Protein AF-A0A4Y7TYB7-F1 (afdb_monomer)

InterPro domains:
  IPR000719 Protein kinase domain [PF00069] (2-105)
  IPR000719 Protein kinase domain [PS50011] (1-105)
  IPR011009 Protein kinase-like domain superfamily [SSF56112] (2-111)
  IPR050205 Calcium-dependent Serine/Threonine Protein Kinases [PTHR24349] (3-108)

pLDDT: mean 78.88, std 15.99, range [40.72, 96.38]

Structure (mmCIF, N/CA/C/O backbone):
data_AF-A0A4Y7TYB7-F1
#
_entry.id   AF-A0A4Y7TYB7-F1
#
loop_
_atom_site.group_PDB
_atom_site.id
_atom_site.type_symbol
_atom_site.label_atom_id
_atom_site.label_alt_id
_atom_site.label_comp_id
_atom_site.label_asym_id
_atom_site.label_entity_id
_atom_site.label_seq_id
_atom_site.pdbx_PDB_ins_code
_atom_site.Cartn_x
_atom_site.Cartn_y
_atom_site.Cartn_z
_atom_site.occupancy
_atom_site.B_iso_or_equiv
_atom_site.auth_seq_id
_atom_site.auth_comp_id
_atom_site.auth_asym_id
_atom_site.auth_atom_id
_atom_site.pdbx_PDB_model_num
ATOM 1 N N . MET A 1 1 ? -11.431 4.576 -8.555 1.00 81.12 1 MET A N 1
ATOM 2 C CA . MET A 1 1 ? -10.204 5.283 -8.980 1.00 81.12 1 MET A CA 1
ATOM 3 C C . MET A 1 1 ? -9.002 4.383 -8.684 1.00 81.12 1 MET A C 1
ATOM 5 O O . MET A 1 1 ? -8.485 4.409 -7.575 1.00 81.12 1 MET A O 1
ATOM 9 N N . PRO A 1 2 ? -8.598 3.502 -9.620 1.00 89.31 2 PRO A N 1
ATOM 10 C CA . PRO A 1 2 ? -7.556 2.502 -9.350 1.00 89.31 2 PRO A CA 1
ATOM 11 C C . PRO A 1 2 ? -6.180 3.117 -9.067 1.00 89.31 2 PRO A C 1
ATOM 13 O O . PRO A 1 2 ? -5.403 2.556 -8.298 1.00 89.31 2 PRO A O 1
ATOM 16 N N . ALA A 1 3 ? -5.876 4.264 -9.680 1.00 93.12 3 ALA A N 1
ATOM 17 C CA . ALA A 1 3 ? -4.620 4.982 -9.471 1.00 93.12 3 ALA A CA 1
ATOM 18 C C . ALA A 1 3 ? -4.450 5.456 -8.017 1.00 93.12 3 ALA A C 1
ATOM 20 O O . ALA A 1 3 ? -3.380 5.279 -7.451 1.00 93.12 3 ALA A O 1
ATOM 21 N N . ASP A 1 4 ? -5.508 5.955 -7.376 1.00 95.12 4 ASP A N 1
ATOM 22 C CA . ASP A 1 4 ? -5.419 6.419 -5.984 1.00 95.12 4 ASP A CA 1
ATOM 23 C C . ASP A 1 4 ? -5.211 5.266 -5.003 1.00 95.12 4 ASP A C 1
ATOM 25 O O . ASP A 1 4 ? -4.463 5.403 -4.041 1.00 95.12 4 ASP A O 1
ATOM 29 N N . CYS A 1 5 ? -5.810 4.101 -5.278 1.00 95.31 5 CYS A N 1
ATOM 30 C CA . CYS A 1 5 ? -5.586 2.890 -4.480 1.00 95.31 5 CYS A CA 1
ATOM 31 C C . CYS A 1 5 ? -4.116 2.446 -4.554 1.00 95.31 5 CYS A C 1
ATOM 33 O O . CYS A 1 5 ? -3.536 2.032 -3.554 1.00 95.31 5 CYS A O 1
ATOM 35 N N . TRP A 1 6 ? -3.487 2.601 -5.723 1.00 94.25 6 TRP A N 1
ATOM 36 C CA . TRP A 1 6 ? -2.054 2.358 -5.880 1.00 94.25 6 TRP A CA 1
ATOM 37 C C . TRP A 1 6 ? -1.220 3.351 -5.069 1.00 94.25 6 TRP A C 1
ATOM 39 O O . TRP A 1 6 ? -0.342 2.940 -4.313 1.00 94.25 6 TRP A O 1
ATOM 49 N N . SER A 1 7 ? -1.520 4.648 -5.172 1.00 95.06 7 SER A N 1
ATOM 50 C CA . SER A 1 7 ? -0.847 5.685 -4.380 1.00 95.06 7 SER A CA 1
ATOM 51 C C . SER A 1 7 ? -0.983 5.429 -2.876 1.00 95.06 7 SER A C 1
ATOM 53 O O . SER A 1 7 ? -0.004 5.553 -2.146 1.00 95.06 7 SER A O 1
ATOM 55 N N . ALA A 1 8 ? -2.160 4.996 -2.415 1.00 95.19 8 ALA A N 1
ATOM 56 C CA . ALA A 1 8 ? -2.386 4.610 -1.026 1.00 95.19 8 ALA A CA 1
ATOM 57 C C . ALA A 1 8 ? -1.510 3.419 -0.604 1.00 95.19 8 ALA A C 1
ATOM 59 O O . ALA A 1 8 ? -0.926 3.457 0.475 1.00 95.19 8 ALA A O 1
ATOM 60 N N . GLY A 1 9 ? -1.356 2.404 -1.462 1.00 95.00 9 GLY A N 1
ATOM 61 C CA . GLY A 1 9 ? -0.446 1.279 -1.218 1.00 95.00 9 GLY A CA 1
ATOM 62 C C . GLY A 1 9 ? 1.019 1.709 -1.091 1.00 95.00 9 GLY A C 1
ATOM 63 O O . GLY A 1 9 ? 1.716 1.247 -0.190 1.00 95.00 9 GLY A O 1
ATOM 64 N N . VAL A 1 10 ? 1.476 2.641 -1.938 1.00 93.62 10 VAL A N 1
ATOM 65 C CA . VAL A 1 10 ? 2.841 3.197 -1.866 1.00 93.62 10 VAL A CA 1
ATOM 66 C C . VAL A 1 10 ? 3.047 3.974 -0.566 1.00 93.62 10 VAL A C 1
ATOM 68 O O . VAL A 1 10 ? 4.040 3.759 0.125 1.00 93.62 10 VAL A O 1
ATOM 71 N N . ILE A 1 11 ? 2.102 4.848 -0.204 1.00 94.94 11 ILE A N 1
ATOM 72 C CA . ILE A 1 11 ? 2.167 5.627 1.040 1.00 94.94 11 ILE A CA 1
ATOM 73 C C . ILE A 1 11 ? 2.165 4.690 2.250 1.00 94.94 11 ILE A C 1
ATOM 75 O O . ILE A 1 11 ? 2.981 4.861 3.151 1.00 94.94 11 ILE A O 1
ATOM 79 N N . LEU A 1 12 ? 1.302 3.671 2.256 1.00 93.62 12 LEU A N 1
ATOM 80 C CA . LEU A 1 12 ? 1.244 2.679 3.326 1.00 93.62 12 LEU A CA 1
ATOM 81 C C . LEU A 1 12 ? 2.571 1.931 3.481 1.00 93.62 12 LEU A C 1
ATOM 83 O O . LEU A 1 12 ? 3.072 1.816 4.595 1.00 93.62 12 LEU A O 1
ATOM 87 N N . TYR A 1 13 ? 3.182 1.498 2.377 1.00 92.50 13 TYR A N 1
ATOM 88 C CA . TYR A 1 13 ? 4.498 0.861 2.403 1.00 92.50 13 TYR A CA 1
ATOM 89 C C . TYR A 1 13 ? 5.558 1.770 3.053 1.00 92.50 13 TYR A C 1
ATOM 91 O O . TYR A 1 13 ? 6.287 1.332 3.948 1.00 92.50 13 TYR A O 1
ATOM 99 N N . ILE A 1 14 ? 5.603 3.048 2.656 1.00 91.31 14 ILE A N 1
ATOM 100 C CA . ILE A 1 14 ? 6.543 4.039 3.207 1.00 91.31 14 ILE A CA 1
ATOM 101 C C . ILE A 1 14 ? 6.297 4.260 4.701 1.00 91.31 14 ILE A C 1
ATOM 103 O O . ILE A 1 14 ? 7.250 4.317 5.470 1.00 91.31 14 ILE A O 1
ATOM 107 N N . MET A 1 15 ? 5.040 4.361 5.136 1.00 91.88 15 MET A N 1
ATOM 108 C CA . MET A 1 15 ? 4.714 4.567 6.552 1.00 91.88 15 MET A CA 1
ATOM 109 C C . MET A 1 15 ? 5.182 3.407 7.442 1.00 91.88 15 MET A C 1
ATOM 111 O O . MET A 1 15 ? 5.530 3.636 8.596 1.00 91.88 15 MET A O 1
ATOM 115 N N . ILE A 1 16 ? 5.201 2.178 6.917 1.00 89.50 16 ILE A N 1
ATOM 116 C CA . ILE A 1 16 ? 5.543 0.975 7.688 1.00 89.50 16 ILE A CA 1
ATOM 117 C C . ILE A 1 16 ? 7.055 0.772 7.807 1.00 89.50 16 ILE A C 1
ATOM 119 O O . ILE A 1 16 ? 7.537 0.407 8.877 1.00 89.50 16 ILE A O 1
ATOM 123 N N . CYS A 1 17 ? 7.811 0.989 6.730 1.00 85.44 17 CYS A N 1
ATOM 124 C CA . CYS A 1 17 ? 9.239 0.650 6.699 1.00 85.44 17 CYS A CA 1
ATOM 125 C C . CYS A 1 17 ? 10.181 1.833 6.422 1.00 85.44 17 CYS A C 1
ATOM 127 O O . CYS A 1 17 ? 11.398 1.668 6.474 1.00 85.44 17 CYS A O 1
ATOM 129 N N . GLY A 1 18 ? 9.646 3.023 6.138 1.00 84.25 18 GLY A N 1
ATOM 130 C CA . GLY A 1 18 ? 10.420 4.248 5.917 1.00 84.25 18 GLY A CA 1
ATOM 131 C C . GLY A 1 18 ? 11.154 4.324 4.576 1.00 84.25 18 GLY A C 1
ATOM 132 O O . GLY A 1 18 ? 11.814 5.326 4.308 1.00 84.25 18 GLY A O 1
ATOM 133 N N . SER A 1 19 ? 11.042 3.304 3.723 1.00 83.75 19 SER A N 1
ATOM 134 C CA . SER A 1 19 ? 11.628 3.275 2.383 1.00 83.75 19 SER A CA 1
ATOM 135 C C . SER A 1 19 ? 10.550 3.164 1.309 1.00 83.75 19 SER A C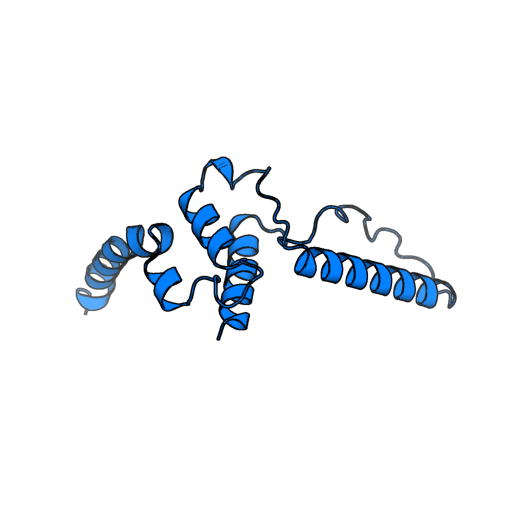 1
ATOM 137 O O . SER A 1 19 ? 9.440 2.691 1.548 1.00 83.75 19 SER A O 1
ATOM 139 N N . HIS A 1 20 ? 10.858 3.640 0.105 1.00 86.38 20 HIS A N 1
ATOM 140 C CA . HIS A 1 20 ? 9.935 3.568 -1.019 1.00 86.38 20 HIS A CA 1
ATOM 141 C C . HIS A 1 20 ? 9.961 2.153 -1.643 1.00 86.38 20 HIS A C 1
ATOM 143 O O . HIS A 1 20 ? 11.044 1.600 -1.849 1.00 86.38 20 HIS A O 1
ATOM 149 N N . PRO A 1 21 ? 8.800 1.555 -1.987 1.00 83.31 21 PRO A N 1
ATOM 150 C CA . PRO A 1 21 ? 8.694 0.149 -2.417 1.00 83.31 21 PRO A CA 1
ATOM 151 C C . PRO A 1 21 ? 9.474 -0.192 -3.687 1.00 83.31 21 PRO A C 1
ATOM 153 O O . PRO A 1 21 ? 9.803 -1.349 -3.934 1.00 83.31 21 PRO A O 1
ATOM 156 N N . PHE A 1 22 ? 9.771 0.816 -4.501 1.00 84.56 22 PHE A N 1
ATOM 157 C CA . PHE A 1 22 ? 10.515 0.661 -5.742 1.00 84.56 22 PHE A CA 1
ATOM 158 C C . PHE A 1 22 ? 11.897 1.301 -5.657 1.00 84.56 22 PHE A C 1
ATOM 160 O O . PHE A 1 22 ? 12.435 1.630 -6.706 1.00 84.56 22 PHE A O 1
ATOM 167 N N . ASP A 1 23 ? 12.475 1.467 -4.460 1.00 73.75 23 ASP A N 1
ATOM 168 C CA . ASP A 1 23 ? 13.795 2.073 -4.232 1.00 73.75 23 ASP A CA 1
ATOM 169 C C . ASP A 1 23 ? 14.794 1.058 -3.654 1.00 73.75 23 ASP A C 1
ATOM 171 O O . ASP A 1 23 ? 15.339 1.236 -2.571 1.00 73.75 23 ASP A O 1
ATOM 175 N N . ASN A 1 24 ? 15.099 -0.017 -4.387 1.00 60.41 24 ASN A N 1
ATOM 176 C CA . ASN A 1 24 ? 16.223 -0.884 -4.010 1.00 60.41 24 ASN A CA 1
ATOM 177 C C . ASN A 1 24 ? 17.557 -0.294 -4.502 1.00 60.41 24 ASN A C 1
ATOM 179 O O . ASN A 1 24 ? 17.839 -0.319 -5.704 1.00 60.41 24 ASN A O 1
ATOM 183 N N . GLY A 1 25 ? 18.362 0.223 -3.564 1.00 56.72 25 GLY A N 1
ATOM 184 C CA . GLY A 1 25 ? 19.825 0.284 -3.679 1.00 56.72 25 GLY A CA 1
ATOM 185 C C . GLY A 1 25 ? 20.467 1.508 -4.343 1.00 56.72 25 GLY A C 1
ATOM 186 O O . GLY A 1 25 ? 21.405 1.331 -5.109 1.00 56.72 25 GLY A O 1
ATOM 187 N N . SER A 1 26 ? 20.033 2.731 -4.031 1.00 52.59 26 SER A N 1
ATOM 188 C CA . SER A 1 26 ? 20.940 3.901 -4.087 1.00 52.59 26 SER A CA 1
ATOM 189 C C . SER A 1 26 ? 21.202 4.456 -2.685 1.00 52.59 26 SER A C 1
ATOM 191 O O . SER A 1 26 ? 21.439 5.647 -2.500 1.00 52.59 26 SER A O 1
ATOM 193 N N . LEU A 1 27 ? 21.088 3.610 -1.660 1.00 48.34 27 LEU A N 1
ATOM 194 C CA . LEU A 1 27 ? 21.475 4.011 -0.319 1.00 48.34 27 LEU A CA 1
ATOM 195 C C . LEU A 1 27 ? 23.004 4.047 -0.289 1.00 48.34 27 LEU A C 1
ATOM 197 O O . LEU A 1 27 ? 23.643 3.017 -0.482 1.00 48.34 27 LEU A O 1
ATOM 201 N N . TYR A 1 28 ? 23.536 5.244 -0.035 1.00 45.75 28 TYR A N 1
ATOM 202 C CA . TYR A 1 28 ? 24.949 5.592 0.135 1.00 45.75 28 TYR A CA 1
ATOM 203 C C . TYR A 1 28 ? 25.761 5.873 -1.138 1.00 45.75 28 TYR A C 1
ATOM 205 O O . TYR A 1 28 ? 26.846 5.332 -1.310 1.00 45.75 28 TYR A O 1
ATOM 213 N N . GLU A 1 29 ? 25.345 6.854 -1.937 1.00 49.47 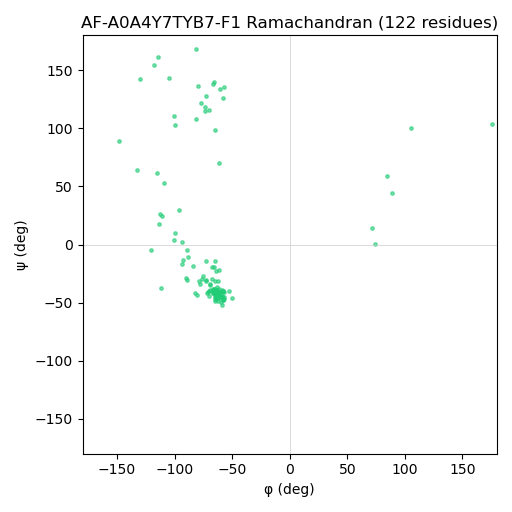29 GLU A N 1
ATOM 214 C CA . GLU A 1 29 ? 26.330 7.891 -2.273 1.00 49.47 29 GLU A CA 1
ATOM 215 C C . GLU A 1 29 ? 26.062 9.091 -1.365 1.00 49.47 29 GLU A C 1
ATOM 217 O O . GLU A 1 29 ? 25.066 9.799 -1.542 1.00 49.47 29 GLU A O 1
ATOM 222 N N . PRO A 1 30 ? 26.872 9.294 -0.311 1.00 41.72 30 PRO A N 1
ATOM 223 C CA . PRO A 1 30 ? 26.795 10.514 0.462 1.00 41.72 30 PRO A CA 1
ATOM 224 C C . PRO A 1 30 ? 27.039 11.685 -0.489 1.00 41.72 30 PRO A C 1
ATOM 226 O O . PRO A 1 30 ? 28.071 11.750 -1.154 1.00 41.72 30 PRO A O 1
ATOM 229 N N . SER A 1 31 ? 26.114 12.642 -0.501 1.00 45.69 31 SER A N 1
ATOM 230 C CA . SER A 1 31 ? 26.381 14.021 -0.910 1.00 45.69 31 SER A CA 1
ATOM 231 C C . SER A 1 31 ? 27.434 14.612 0.040 1.00 45.69 31 SER A C 1
ATOM 233 O O . SER A 1 31 ? 27.134 15.431 0.907 1.00 45.69 31 SER A O 1
ATOM 235 N N . SER A 1 32 ? 28.673 14.148 -0.062 1.00 46.84 32 SER A N 1
ATOM 236 C CA . SER A 1 32 ? 29.818 14.644 0.685 1.00 46.84 32 SER A CA 1
ATOM 237 C C . SER A 1 32 ? 30.979 14.872 -0.269 1.00 46.84 32 SER A C 1
ATOM 239 O O . SER A 1 32 ? 32.012 14.233 -0.152 1.00 46.84 32 SER A O 1
ATOM 241 N N . TYR A 1 33 ? 30.811 15.801 -1.201 1.00 42.41 33 TYR A N 1
ATOM 242 C CA . TYR A 1 33 ? 31.878 16.721 -1.580 1.00 42.41 33 TYR A CA 1
ATOM 243 C C . TYR A 1 33 ? 31.195 18.021 -1.982 1.00 42.41 33 TYR A C 1
ATOM 245 O O . TYR A 1 33 ? 30.792 18.234 -3.118 1.00 42.41 33 TYR A O 1
ATOM 253 N N . TRP A 1 34 ? 30.983 18.889 -0.997 1.00 50.47 34 TRP A N 1
ATOM 254 C CA . TRP A 1 34 ? 30.689 20.282 -1.284 1.00 50.47 34 TRP A CA 1
ATOM 255 C C . TRP A 1 34 ? 31.957 20.839 -1.948 1.00 50.47 34 TRP A C 1
ATOM 257 O O . TRP A 1 34 ? 32.943 21.092 -1.259 1.00 50.47 34 TRP A O 1
ATOM 267 N N . GLY A 1 35 ? 32.000 20.924 -3.279 1.00 45.47 35 GLY A N 1
ATOM 268 C CA . GLY A 1 35 ? 33.174 21.462 -3.959 1.00 45.47 35 GLY A CA 1
ATOM 269 C C . GLY A 1 35 ? 33.129 21.400 -5.479 1.00 45.47 35 GLY A C 1
ATOM 270 O O . GLY A 1 35 ? 33.445 20.366 -6.045 1.00 45.47 35 GLY A O 1
ATOM 271 N N . GLY A 1 36 ? 32.877 22.562 -6.091 1.00 40.72 36 GLY A N 1
ATOM 272 C CA . GLY A 1 36 ? 33.348 22.907 -7.436 1.00 40.72 36 GLY A CA 1
ATOM 273 C C . GLY A 1 36 ? 32.285 22.863 -8.527 1.00 40.72 36 GLY A C 1
ATOM 274 O O . GLY A 1 36 ? 31.991 21.814 -9.056 1.00 40.72 36 GLY A O 1
ATOM 275 N N . SER A 1 37 ? 31.748 24.019 -8.910 1.00 46.69 37 SER A N 1
ATOM 276 C CA . SER A 1 37 ? 30.915 24.153 -10.107 1.00 46.69 37 SER A CA 1
ATOM 277 C C . SER A 1 37 ? 31.767 24.003 -11.376 1.00 46.69 37 SER A C 1
ATOM 279 O O . SER A 1 37 ? 32.598 24.874 -11.647 1.00 46.69 37 SER A O 1
ATOM 281 N N . THR A 1 38 ? 31.532 22.961 -12.179 1.00 48.69 38 THR A N 1
ATOM 282 C CA . THR A 1 38 ? 31.937 22.909 -13.595 1.00 48.69 38 THR A CA 1
ATOM 283 C C . THR A 1 38 ? 30.757 22.479 -14.477 1.00 48.69 38 THR A C 1
ATOM 285 O O . THR A 1 38 ? 29.931 21.663 -14.087 1.00 48.69 38 THR A O 1
ATOM 288 N N . SER A 1 39 ? 30.643 23.055 -15.675 1.00 56.19 39 SER A N 1
ATOM 289 C CA . SER A 1 39 ? 29.510 22.872 -16.603 1.00 56.19 39 SER A CA 1
ATOM 290 C C . SER A 1 39 ? 29.343 21.445 -17.153 1.00 56.19 39 SER A C 1
ATOM 292 O O . SER A 1 39 ? 28.301 21.124 -17.710 1.00 56.19 39 SER A O 1
ATOM 294 N N . GLU A 1 40 ? 30.352 20.586 -17.007 1.00 53.88 40 GLU A N 1
ATOM 295 C CA . GLU A 1 40 ? 30.327 19.180 -17.446 1.00 53.88 40 GLU A CA 1
ATOM 296 C C . GLU A 1 40 ? 29.665 18.249 -16.403 1.00 53.88 40 GLU A C 1
ATOM 298 O O . GLU A 1 40 ? 29.188 17.155 -16.724 1.00 53.88 40 GLU A O 1
ATOM 303 N N . GLU A 1 41 ? 29.566 18.701 -15.149 1.00 51.84 41 GLU A N 1
ATOM 304 C CA . GLU A 1 41 ? 28.889 17.979 -14.066 1.00 51.84 41 GLU A CA 1
ATOM 305 C C . GLU A 1 41 ? 27.362 18.070 -14.1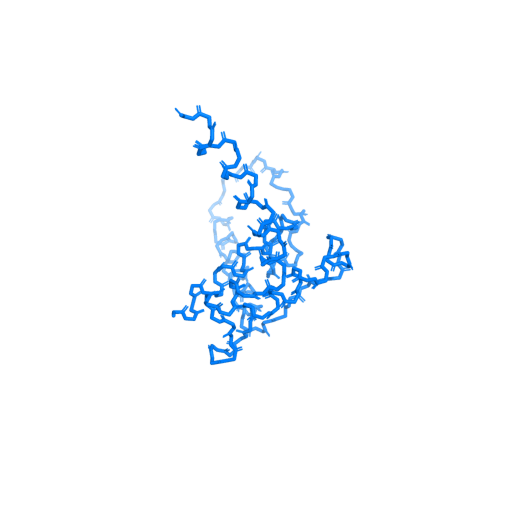83 1.00 51.84 41 GLU A C 1
ATOM 307 O O . GLU A 1 41 ? 26.668 17.117 -13.831 1.00 51.84 41 GLU A O 1
ATOM 312 N N . GLU A 1 42 ? 26.828 19.159 -14.747 1.00 52.66 42 GLU A N 1
ATOM 313 C CA . GLU A 1 42 ? 25.382 19.345 -14.937 1.00 52.66 42 GLU A CA 1
ATOM 314 C C . GLU A 1 42 ? 24.797 18.342 -15.950 1.00 52.66 42 GLU A C 1
ATOM 316 O O . GLU A 1 42 ? 23.735 17.762 -15.708 1.00 52.66 42 GLU A O 1
ATOM 321 N N . GLU A 1 43 ? 25.507 18.055 -17.050 1.00 54.38 43 GLU A N 1
ATOM 322 C CA . GLU A 1 43 ? 25.093 17.033 -18.027 1.00 54.38 43 GLU A CA 1
ATOM 323 C C . GLU A 1 43 ? 25.192 15.614 -17.449 1.00 54.38 43 GLU A C 1
ATOM 325 O O . GLU A 1 4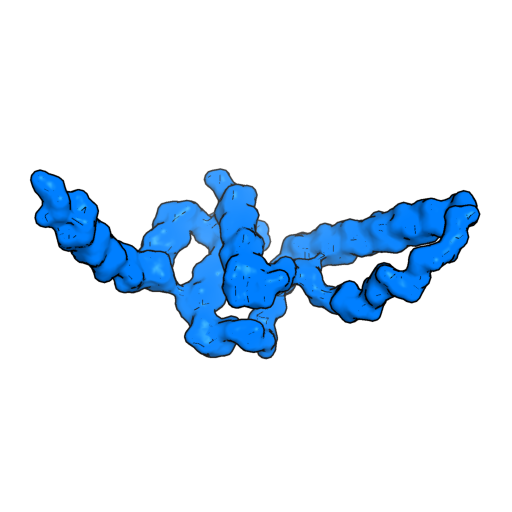3 ? 24.298 14.787 -17.654 1.00 54.38 43 GLU A O 1
ATOM 330 N N . SER A 1 44 ? 26.240 15.338 -16.670 1.00 54.97 44 SER A N 1
ATOM 331 C CA . SER A 1 44 ? 26.430 14.045 -15.998 1.00 54.97 44 SER A CA 1
ATOM 332 C C . SER A 1 44 ? 25.370 13.801 -14.916 1.00 54.97 44 SER A C 1
ATOM 334 O O . SER A 1 44 ? 24.842 12.692 -14.789 1.00 54.97 44 SER A O 1
ATOM 336 N N . GLN A 1 45 ? 24.993 14.846 -14.174 1.00 57.97 45 GLN A N 1
ATOM 337 C CA . GLN A 1 45 ? 23.944 14.801 -13.158 1.00 57.97 45 GLN A CA 1
ATOM 338 C C . GLN A 1 45 ? 22.555 14.633 -13.786 1.00 57.97 45 GLN A C 1
ATOM 340 O O . GLN A 1 45 ? 21.753 13.834 -13.297 1.00 57.97 45 GLN A O 1
ATOM 345 N N . PHE A 1 46 ? 22.290 15.302 -14.912 1.00 60.94 46 PHE A N 1
ATOM 346 C CA . PHE A 1 46 ? 21.053 15.131 -15.674 1.00 60.94 46 PHE A CA 1
ATOM 347 C C . PHE A 1 46 ? 20.921 13.714 -16.255 1.00 60.94 46 PHE A C 1
ATOM 349 O O . PHE A 1 46 ? 19.870 13.087 -16.108 1.00 60.94 46 PHE A O 1
ATOM 356 N N . CYS A 1 47 ? 21.987 13.168 -16.850 1.00 60.62 47 CYS A N 1
ATOM 357 C CA . CYS A 1 47 ? 22.014 11.793 -17.361 1.00 60.62 47 CYS A CA 1
ATOM 358 C C . CYS A 1 47 ? 21.809 10.759 -16.242 1.00 60.62 47 CYS A C 1
ATOM 360 O O . CYS A 1 47 ? 20.954 9.881 -16.370 1.00 60.62 47 CYS A O 1
ATOM 362 N N . SER A 1 48 ? 22.500 10.916 -15.108 1.00 65.62 48 SER A N 1
ATOM 363 C CA . SER A 1 48 ? 22.324 10.068 -13.918 1.00 65.62 48 SER A CA 1
ATOM 364 C C . SER A 1 48 ? 20.888 10.119 -13.373 1.00 65.62 48 SER A C 1
ATOM 366 O O . SER A 1 48 ? 20.277 9.091 -13.046 1.00 65.62 48 SER A O 1
ATOM 368 N N . GLN A 1 49 ? 20.280 11.307 -13.347 1.00 66.44 49 GLN A N 1
ATOM 369 C CA . GLN A 1 49 ? 18.890 11.475 -12.936 1.00 66.44 49 GLN A CA 1
ATOM 370 C C . GLN A 1 49 ? 17.918 10.813 -13.924 1.00 66.44 49 GLN A C 1
ATOM 372 O O . GLN A 1 49 ? 16.958 10.165 -13.497 1.00 66.44 49 G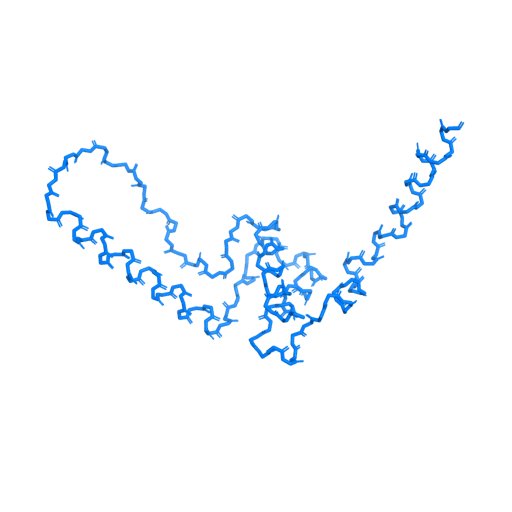LN A O 1
ATOM 377 N N . LEU A 1 50 ? 18.166 10.912 -15.233 1.00 67.88 50 LEU A N 1
ATOM 378 C CA . LEU A 1 50 ? 17.336 10.300 -16.274 1.00 67.88 50 LEU A CA 1
ATOM 379 C C . LEU A 1 50 ? 17.402 8.763 -16.236 1.00 67.88 50 LEU A C 1
ATOM 381 O O . LEU A 1 50 ? 16.375 8.088 -16.378 1.00 67.88 50 LEU A O 1
ATOM 385 N N . GLU A 1 51 ? 18.582 8.203 -15.975 1.00 67.75 51 GLU A N 1
ATOM 386 C CA . GLU A 1 51 ? 18.778 6.769 -15.752 1.00 67.75 51 GLU A CA 1
ATOM 387 C C . GLU A 1 51 ? 18.067 6.299 -14.480 1.00 67.75 51 GLU A C 1
ATOM 389 O O . GLU A 1 51 ? 17.356 5.290 -14.500 1.00 67.75 51 GLU A O 1
ATOM 394 N N . THR A 1 52 ? 18.168 7.063 -13.390 1.00 70.44 52 THR A N 1
ATOM 395 C CA . THR A 1 52 ? 17.478 6.774 -12.123 1.00 70.44 52 THR A CA 1
ATOM 396 C C . THR A 1 52 ? 15.958 6.769 -12.302 1.00 70.44 52 THR A C 1
ATOM 398 O O . THR A 1 52 ? 15.280 5.828 -11.882 1.00 70.44 52 THR A O 1
ATOM 401 N N . GLN A 1 53 ? 15.411 7.764 -13.007 1.00 72.12 53 GLN A N 1
ATOM 402 C CA . GLN A 1 53 ? 13.985 7.843 -13.342 1.00 72.12 53 GLN A CA 1
ATOM 403 C C . GLN A 1 53 ? 13.537 6.684 -14.240 1.00 72.12 53 GLN A C 1
ATOM 405 O O . GLN A 1 53 ? 12.455 6.124 -14.047 1.00 72.12 53 GLN A O 1
ATOM 410 N N . SER A 1 54 ? 14.366 6.287 -15.206 1.00 76.12 54 SER A N 1
ATOM 411 C CA . SER A 1 54 ? 14.073 5.165 -16.104 1.00 76.12 54 SER A CA 1
ATOM 412 C C . SER A 1 54 ? 14.054 3.832 -15.355 1.00 76.12 54 SER A C 1
ATOM 414 O O . SER A 1 54 ? 13.138 3.030 -15.546 1.00 76.12 54 SER A O 1
ATOM 416 N N . ARG A 1 55 ? 15.004 3.619 -14.435 1.00 73.75 55 ARG A N 1
ATOM 417 C CA . ARG A 1 55 ? 15.061 2.435 -13.563 1.00 73.75 55 ARG A CA 1
ATOM 418 C C . ARG A 1 55 ? 13.876 2.382 -12.600 1.00 73.75 55 ARG A C 1
ATOM 420 O O . ARG A 1 55 ? 13.270 1.324 -12.445 1.00 73.75 55 ARG A O 1
ATOM 427 N N . LEU A 1 56 ? 13.498 3.512 -12.001 1.00 79.00 56 LEU A N 1
ATOM 428 C CA . LEU A 1 56 ? 12.310 3.611 -11.150 1.00 79.00 56 LEU A CA 1
ATOM 429 C C . LEU A 1 56 ? 11.037 3.255 -11.929 1.00 79.00 56 LEU A C 1
ATOM 431 O O . LEU A 1 56 ? 10.270 2.396 -11.493 1.00 79.00 56 LEU A O 1
ATOM 435 N N . LYS A 1 57 ? 10.843 3.847 -13.114 1.00 78.75 57 LYS A N 1
ATOM 436 C CA . LYS A 1 57 ? 9.703 3.538 -13.992 1.00 78.75 57 LYS A CA 1
ATOM 437 C C . LYS A 1 57 ? 9.670 2.064 -14.377 1.00 78.75 57 LYS A C 1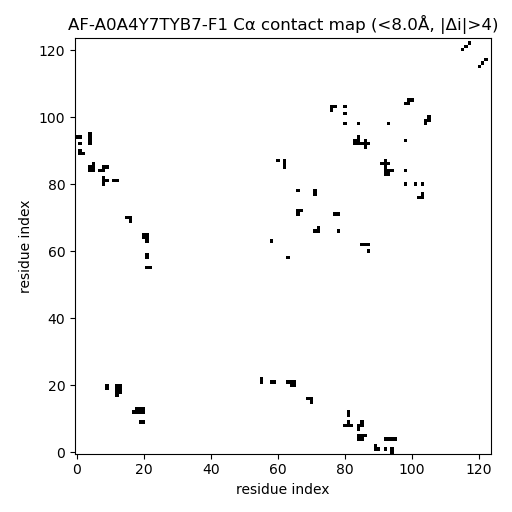
ATOM 439 O O . LYS A 1 57 ? 8.611 1.451 -14.295 1.00 78.75 57 LYS A O 1
ATOM 444 N N . ALA A 1 58 ? 10.811 1.485 -14.749 1.00 79.38 58 ALA A N 1
ATOM 445 C CA . ALA A 1 58 ? 10.899 0.067 -15.077 1.00 79.38 58 ALA A CA 1
ATOM 446 C C . ALA A 1 58 ? 10.463 -0.820 -13.901 1.00 79.38 58 ALA A C 1
ATOM 448 O O . ALA A 1 58 ? 9.741 -1.785 -14.120 1.00 79.38 58 ALA A O 1
ATOM 449 N N . ARG A 1 59 ? 10.819 -0.465 -12.659 1.00 78.50 59 ARG A N 1
ATOM 450 C CA . ARG A 1 59 ? 10.414 -1.209 -11.453 1.00 78.50 59 ARG A CA 1
ATOM 451 C C . ARG A 1 59 ? 8.935 -1.060 -11.117 1.00 78.50 59 ARG A C 1
ATOM 453 O O . ARG A 1 59 ? 8.292 -2.055 -10.803 1.00 78.50 59 ARG A O 1
ATOM 460 N N . ILE A 1 60 ? 8.382 0.145 -11.249 1.00 81.06 60 ILE A N 1
ATOM 461 C CA . ILE A 1 60 ? 6.933 0.376 -11.115 1.00 81.06 60 ILE A CA 1
ATOM 462 C C . ILE A 1 60 ? 6.177 -0.474 -12.142 1.00 81.06 60 ILE A C 1
ATOM 464 O O . ILE A 1 60 ? 5.174 -1.110 -11.823 1.00 81.06 60 ILE A O 1
ATOM 468 N N . VAL A 1 61 ? 6.684 -0.511 -13.377 1.00 80.69 61 VAL A N 1
ATOM 469 C CA . VAL A 1 61 ? 6.128 -1.335 -14.445 1.00 80.69 61 VAL A CA 1
ATOM 470 C C . VAL A 1 61 ? 6.311 -2.818 -14.133 1.00 80.69 61 VAL A C 1
ATOM 472 O O . VAL A 1 61 ? 5.370 -3.562 -14.350 1.00 80.69 61 VAL A O 1
ATOM 475 N N . ASP A 1 62 ? 7.447 -3.280 -13.624 1.00 80.38 62 ASP A N 1
ATOM 476 C CA . ASP A 1 62 ? 7.678 -4.693 -13.282 1.00 80.38 62 ASP A CA 1
ATOM 477 C C . ASP A 1 62 ? 6.813 -5.160 -12.095 1.00 80.38 62 ASP A C 1
ATOM 479 O O . ASP A 1 62 ? 6.391 -6.313 -12.044 1.00 80.38 62 ASP A O 1
ATOM 483 N N . GLY A 1 63 ? 6.474 -4.252 -11.173 1.00 77.44 63 GLY A N 1
ATOM 484 C CA . GLY A 1 63 ? 5.575 -4.521 -10.047 1.00 77.44 63 GLY A CA 1
ATOM 485 C C . GLY A 1 63 ? 6.179 -5.422 -8.967 1.00 77.44 63 GLY A C 1
ATOM 486 O O . GLY A 1 63 ? 5.447 -5.943 -8.130 1.00 77.44 63 GLY A O 1
ATOM 487 N N . ARG A 1 64 ? 7.502 -5.629 -8.980 1.00 78.00 64 ARG A N 1
ATOM 488 C CA . ARG A 1 64 ? 8.203 -6.383 -7.935 1.00 78.00 64 ARG A CA 1
ATOM 489 C C . ARG A 1 64 ? 8.361 -5.523 -6.688 1.00 78.00 64 ARG A C 1
ATOM 491 O O . ARG A 1 64 ? 8.975 -4.461 -6.744 1.00 78.00 64 ARG A O 1
ATOM 498 N N . LEU A 1 65 ? 7.821 -6.023 -5.585 1.00 82.62 65 LEU A N 1
ATOM 499 C CA . LEU A 1 65 ? 7.913 -5.436 -4.253 1.00 82.62 65 LEU A CA 1
ATOM 500 C C . LEU A 1 65 ? 8.911 -6.245 -3.423 1.00 82.62 65 LEU A C 1
ATOM 502 O O . LEU A 1 65 ? 8.968 -7.470 -3.552 1.00 82.62 65 LEU A O 1
ATOM 506 N N . ASP A 1 66 ? 9.685 -5.568 -2.582 1.00 80.88 66 ASP A N 1
ATOM 507 C CA . ASP A 1 66 ? 10.624 -6.218 -1.670 1.00 80.88 66 ASP A CA 1
ATOM 508 C C . ASP A 1 66 ? 10.029 -6.290 -0.259 1.00 80.88 66 ASP A C 1
ATOM 510 O O . ASP A 1 66 ? 9.876 -5.285 0.417 1.00 80.88 66 ASP A O 1
ATOM 514 N N . PHE A 1 67 ? 9.697 -7.492 0.200 1.00 82.56 67 PHE A N 1
ATOM 515 C CA . PHE A 1 67 ? 9.229 -7.736 1.570 1.00 82.56 67 PHE A CA 1
ATOM 516 C C . PHE A 1 67 ? 10.232 -8.577 2.371 1.00 82.56 67 PHE A C 1
ATOM 518 O O . PHE A 1 67 ? 9.871 -9.199 3.369 1.00 82.56 67 PHE A O 1
ATOM 525 N N . GLY A 1 68 ? 11.484 -8.667 1.909 1.00 74.44 68 GLY A N 1
ATOM 526 C CA . GLY A 1 68 ? 12.497 -9.557 2.477 1.00 74.44 68 GLY A CA 1
ATOM 527 C C . GLY A 1 68 ? 13.043 -9.113 3.837 1.00 74.44 68 GLY A C 1
ATOM 528 O O . GLY A 1 68 ? 13.666 -9.918 4.530 1.00 74.44 68 GLY A O 1
ATOM 529 N N . TYR A 1 69 ? 12.799 -7.866 4.243 1.00 73.81 69 TYR A N 1
ATOM 530 C CA . TYR A 1 69 ? 13.380 -7.245 5.432 1.00 73.81 69 TYR A CA 1
ATOM 531 C C . TYR A 1 69 ? 12.334 -6.910 6.509 1.00 73.81 69 TYR A C 1
ATOM 533 O O . TYR A 1 69 ? 11.131 -6.843 6.258 1.00 73.81 69 TYR A O 1
ATOM 541 N N . TYR A 1 70 ? 12.804 -6.713 7.743 1.00 73.56 70 TYR A N 1
ATOM 542 C CA . TYR A 1 70 ? 11.981 -6.233 8.858 1.00 73.56 70 TYR A CA 1
ATOM 543 C C . TYR A 1 70 ? 11.338 -4.875 8.511 1.00 73.56 70 TYR A C 1
ATOM 545 O O . TYR A 1 70 ? 12.055 -4.011 8.005 1.00 73.56 70 TYR A O 1
ATOM 553 N N . PRO A 1 71 ? 10.038 -4.631 8.784 1.00 78.94 71 PRO A N 1
ATOM 554 C CA . PRO A 1 71 ? 9.136 -5.367 9.690 1.00 78.94 71 PRO A CA 1
ATOM 555 C C . PRO A 1 71 ? 8.172 -6.369 9.021 1.00 78.94 71 PRO A C 1
ATOM 557 O O . PRO A 1 71 ? 7.257 -6.877 9.666 1.00 78.94 71 PRO A O 1
ATOM 560 N N . TRP A 1 72 ? 8.336 -6.671 7.732 1.00 84.19 72 TRP A N 1
ATOM 561 C CA . TRP A 1 72 ? 7.307 -7.365 6.943 1.00 84.19 72 TRP A CA 1
ATOM 562 C C . TRP A 1 72 ? 7.036 -8.825 7.334 1.00 84.19 72 TRP A C 1
ATOM 564 O O . TRP A 1 72 ? 5.976 -9.352 7.000 1.00 84.19 72 TRP A O 1
ATOM 574 N N . HIS A 1 73 ? 7.962 -9.474 8.045 1.00 82.81 73 HIS A N 1
ATOM 575 C CA . HIS A 1 73 ? 7.785 -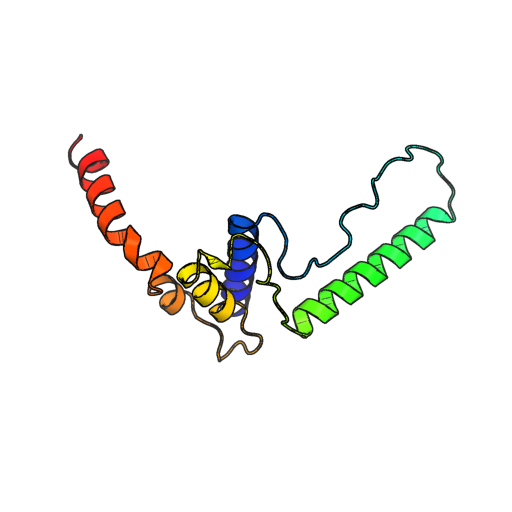10.849 8.533 1.00 82.81 73 HIS A CA 1
ATOM 576 C C . HIS A 1 73 ? 6.782 -10.945 9.689 1.00 82.81 73 HIS A C 1
ATOM 578 O O . HIS A 1 73 ? 6.066 -11.938 9.781 1.00 82.81 73 HIS A O 1
ATOM 584 N N . ASP A 1 74 ? 6.682 -9.901 10.515 1.00 85.62 74 ASP A N 1
ATOM 585 C CA . ASP A 1 74 ? 5.794 -9.874 11.687 1.00 85.62 74 ASP A CA 1
ATOM 586 C C . ASP A 1 74 ? 4.427 -9.240 11.368 1.00 85.62 74 ASP A C 1
ATOM 588 O O . ASP A 1 74 ? 3.456 -9.414 12.103 1.00 85.62 74 ASP A O 1
ATOM 592 N N . LEU A 1 75 ? 4.329 -8.517 10.247 1.00 88.19 75 LEU A N 1
ATOM 593 C CA . LEU A 1 75 ? 3.157 -7.735 9.843 1.00 88.19 75 LEU A CA 1
ATOM 594 C C . LEU A 1 75 ? 2.427 -8.356 8.642 1.00 88.19 75 LEU A C 1
ATOM 596 O O . LEU A 1 75 ? 2.176 -7.688 7.638 1.00 88.19 75 LEU A O 1
ATOM 600 N N . LEU A 1 76 ? 2.073 -9.640 8.740 1.00 89.94 76 LEU A N 1
ATOM 601 C CA . LEU A 1 76 ? 1.473 -10.403 7.634 1.00 89.94 76 LEU A CA 1
ATOM 602 C C . LEU A 1 76 ? 0.170 -9.780 7.101 1.00 89.94 76 LEU A C 1
ATOM 604 O O . LEU A 1 76 ? -0.013 -9.695 5.889 1.00 89.94 76 LEU A O 1
ATOM 608 N N . GLU A 1 77 ? -0.686 -9.274 7.990 1.00 91.19 77 GLU A N 1
ATOM 609 C CA . GLU A 1 77 ? -1.953 -8.619 7.622 1.00 91.19 77 GLU A CA 1
ATOM 610 C C . GLU A 1 77 ? -1.741 -7.264 6.927 1.00 91.19 77 GLU A C 1
ATOM 612 O O . GLU A 1 77 ? -2.493 -6.869 6.038 1.00 91.19 77 GLU A O 1
ATOM 617 N N . VAL A 1 78 ? -0.698 -6.523 7.305 1.00 91.69 78 VAL A N 1
ATOM 618 C CA . VAL A 1 78 ? -0.342 -5.271 6.617 1.00 91.69 78 VAL A CA 1
ATOM 619 C C . VAL A 1 78 ? 0.204 -5.587 5.238 1.00 91.69 78 VAL A C 1
ATOM 621 O O . VAL A 1 78 ? -0.151 -4.947 4.247 1.00 91.69 78 VAL A O 1
ATOM 624 N N . ARG A 1 79 ? 1.080 -6.591 5.179 1.00 93.12 79 ARG A N 1
ATOM 625 C CA . ARG A 1 79 ? 1.709 -7.042 3.949 1.00 93.12 79 ARG A CA 1
ATOM 626 C C . ARG A 1 79 ? 0.662 -7.463 2.923 1.00 93.12 79 ARG A C 1
ATOM 628 O O . ARG A 1 79 ? 0.739 -7.003 1.787 1.00 93.12 79 ARG A O 1
ATOM 635 N N . SER A 1 80 ? -0.326 -8.271 3.310 1.00 94.56 80 SER A N 1
ATOM 636 C CA . SER A 1 80 ? -1.384 -8.712 2.394 1.00 94.56 80 SER A CA 1
ATOM 637 C C . SER A 1 80 ? -2.205 -7.540 1.849 1.00 94.56 80 SER A C 1
ATOM 639 O O . SER A 1 80 ? -2.520 -7.513 0.659 1.00 94.56 80 SER A O 1
ATOM 641 N N . LEU A 1 81 ? -2.493 -6.529 2.677 1.00 95.31 81 LEU A N 1
ATOM 642 C CA . LEU A 1 81 ? -3.171 -5.312 2.231 1.00 95.31 81 LEU A CA 1
ATOM 643 C C . LEU A 1 81 ? -2.331 -4.530 1.210 1.00 95.31 81 LEU A C 1
ATOM 645 O O . LEU A 1 81 ? -2.844 -4.114 0.170 1.00 95.31 81 LEU A O 1
ATOM 649 N N . VAL A 1 82 ? -1.041 -4.337 1.490 1.00 94.56 82 VAL A N 1
ATOM 650 C CA . VAL A 1 82 ? -0.120 -3.615 0.599 1.00 94.56 82 VAL A CA 1
ATOM 651 C C . VAL A 1 82 ? 0.050 -4.351 -0.732 1.00 94.56 82 VAL A C 1
ATOM 653 O O . VAL A 1 82 ? -0.047 -3.722 -1.786 1.00 94.56 82 VAL A O 1
ATOM 656 N N . GLU A 1 83 ? 0.223 -5.676 -0.709 1.00 93.50 83 GLU A N 1
ATOM 657 C CA . GLU A 1 83 ? 0.280 -6.518 -1.913 1.00 93.50 83 GLU A CA 1
ATOM 658 C C . GLU A 1 83 ? -1.003 -6.391 -2.755 1.00 93.50 83 GLU A C 1
ATOM 660 O O . GLU A 1 83 ? -0.930 -6.288 -3.980 1.00 93.50 83 GLU A O 1
ATOM 665 N N . ALA A 1 84 ? -2.176 -6.321 -2.115 1.00 94.75 84 ALA A N 1
ATOM 666 C CA . ALA A 1 84 ? -3.466 -6.182 -2.793 1.00 94.75 84 ALA A CA 1
ATOM 667 C C . ALA A 1 84 ? -3.713 -4.774 -3.386 1.00 94.75 84 ALA A C 1
ATOM 669 O O . ALA A 1 84 ? -4.384 -4.637 -4.417 1.00 94.75 84 ALA A O 1
ATOM 670 N N . LEU A 1 85 ? -3.156 -3.720 -2.777 1.00 95.19 85 LEU A N 1
ATOM 671 C CA . LEU A 1 85 ? -3.210 -2.341 -3.291 1.00 95.19 85 LEU A CA 1
ATOM 672 C C . LEU A 1 85 ? -2.198 -2.088 -4.419 1.00 95.19 85 LEU A C 1
ATOM 674 O O . LEU A 1 85 ? -2.468 -1.310 -5.337 1.00 95.19 85 LEU A O 1
ATOM 678 N N . LEU A 1 86 ? -1.056 -2.777 -4.385 1.00 93.88 86 LEU A N 1
ATOM 679 C CA . LEU A 1 86 ? 0.030 -2.662 -5.363 1.00 93.88 86 LEU A CA 1
ATOM 680 C C . LEU A 1 86 ? -0.039 -3.737 -6.461 1.00 93.88 86 LEU A C 1
ATOM 682 O O . LEU A 1 86 ? 0.966 -4.107 -7.070 1.00 93.88 86 LEU A O 1
ATOM 686 N N . VAL A 1 87 ? -1.249 -4.202 -6.786 1.00 93.19 87 VAL A N 1
ATOM 687 C CA . VAL A 1 87 ? -1.489 -5.072 -7.944 1.00 93.19 87 VAL A CA 1
ATOM 688 C C . VAL A 1 87 ? -1.372 -4.268 -9.240 1.00 93.19 87 VAL A C 1
ATOM 690 O O . VAL A 1 87 ? -2.022 -3.231 -9.431 1.00 93.19 87 VAL A O 1
ATOM 693 N N . ARG A 1 88 ? -0.552 -4.777 -10.165 1.00 89.56 88 ARG A N 1
ATOM 694 C CA . ARG A 1 88 ? -0.294 -4.167 -11.478 1.00 89.56 88 ARG A CA 1
ATOM 695 C C . ARG A 1 88 ? -1.569 -3.979 -12.300 1.00 89.56 88 ARG A C 1
ATOM 697 O O . ARG A 1 88 ? -1.792 -2.904 -12.848 1.00 89.56 88 ARG A O 1
ATOM 704 N N . ASP A 1 89 ? -2.393 -5.021 -12.373 1.00 91.75 89 ASP A N 1
ATOM 705 C CA . ASP A 1 89 ? -3.667 -5.002 -13.088 1.00 91.75 89 ASP A CA 1
ATOM 706 C C . ASP A 1 89 ? -4.712 -4.184 -12.298 1.00 91.75 89 ASP A C 1
ATOM 708 O O . ASP A 1 89 ? -5.102 -4.600 -11.204 1.00 91.75 89 ASP A O 1
ATOM 712 N N . PRO A 1 90 ? -5.188 -3.038 -12.823 1.00 92.00 90 PRO A N 1
ATOM 713 C CA . PRO A 1 90 ? -6.124 -2.170 -12.113 1.00 92.00 90 PRO A CA 1
ATOM 714 C C . PRO A 1 90 ? -7.499 -2.806 -11.878 1.00 92.00 90 PRO A C 1
ATOM 716 O O . PRO A 1 90 ? -8.218 -2.328 -11.006 1.00 92.00 90 PRO A O 1
ATOM 719 N N . ILE A 1 91 ? -7.874 -3.853 -12.627 1.00 93.50 91 ILE A N 1
ATOM 720 C CA . ILE A 1 91 ? -9.147 -4.571 -12.443 1.00 93.50 91 ILE A CA 1
ATOM 721 C C . ILE A 1 91 ? -9.055 -5.521 -11.246 1.00 93.50 91 ILE A C 1
ATOM 723 O O . ILE A 1 91 ? -10.030 -5.722 -10.528 1.00 93.50 91 ILE A O 1
ATOM 727 N N . ARG A 1 92 ? -7.870 -6.098 -11.020 1.00 93.75 92 ARG A N 1
ATOM 728 C CA . ARG A 1 92 ? -7.596 -7.015 -9.903 1.00 93.75 92 ARG A CA 1
ATOM 729 C C . ARG A 1 92 ? -7.135 -6.296 -8.636 1.00 93.75 92 ARG A C 1
ATOM 731 O O . ARG A 1 92 ? -7.030 -6.931 -7.591 1.00 93.75 92 ARG A O 1
ATOM 738 N N . ARG A 1 93 ? -6.822 -5.004 -8.741 1.00 96.06 93 ARG A N 1
ATOM 739 C CA . ARG A 1 93 ? -6.388 -4.158 -7.631 1.00 96.06 93 ARG A CA 1
ATOM 740 C C . ARG A 1 93 ? -7.516 -3.957 -6.631 1.00 96.06 93 ARG A C 1
ATOM 742 O O . ARG A 1 93 ? -8.657 -3.706 -7.015 1.00 96.06 93 ARG A O 1
ATOM 749 N N . LEU A 1 94 ? -7.168 -4.022 -5.351 1.00 96.38 94 LEU A N 1
ATOM 750 C CA . LEU A 1 94 ? -8.111 -3.785 -4.270 1.00 96.38 94 LEU A CA 1
ATOM 751 C C . LEU A 1 94 ? -8.685 -2.362 -4.356 1.00 96.38 94 LEU A C 1
ATOM 753 O O . LEU A 1 94 ? -7.948 -1.396 -4.567 1.00 96.38 94 LEU A O 1
ATOM 757 N N . THR A 1 95 ? -10.005 -2.237 -4.210 1.00 96.38 95 THR A N 1
ATOM 758 C CA . THR A 1 95 ? -10.679 -0.932 -4.159 1.00 96.38 95 THR A CA 1
ATOM 759 C C . THR A 1 95 ? -10.576 -0.324 -2.763 1.00 96.38 95 THR A C 1
ATOM 761 O O . THR A 1 95 ? -10.216 -1.009 -1.807 1.00 96.38 95 THR A O 1
ATOM 764 N N . VAL A 1 96 ? -10.934 0.955 -2.621 1.00 93.75 96 VAL A N 1
ATOM 765 C CA . VAL A 1 96 ? -10.984 1.628 -1.312 1.00 93.75 96 VAL A CA 1
ATOM 766 C C . VAL A 1 96 ? -11.921 0.890 -0.357 1.00 93.75 96 VAL A C 1
ATOM 768 O O . VAL A 1 96 ? -11.561 0.638 0.788 1.00 93.75 96 VAL A O 1
ATOM 771 N N . GLU A 1 97 ? -13.101 0.493 -0.831 1.00 93.12 97 GLU A N 1
ATOM 772 C CA . GLU A 1 97 ? -14.079 -0.241 -0.029 1.00 93.12 97 GLU A CA 1
ATOM 773 C C . GLU A 1 97 ? -13.524 -1.598 0.418 1.00 93.12 97 GLU A C 1
ATOM 775 O O . GLU A 1 97 ? -13.664 -1.958 1.584 1.00 93.12 97 GLU A O 1
ATOM 780 N N . GLY A 1 98 ? -12.848 -2.322 -0.482 1.00 94.12 98 GLY A N 1
ATOM 781 C CA . GLY A 1 98 ? -12.195 -3.589 -0.149 1.00 94.12 98 GLY A CA 1
ATOM 782 C C . GLY A 1 98 ? -11.036 -3.415 0.835 1.00 94.12 98 GLY A C 1
ATOM 783 O O . GLY A 1 98 ? -10.885 -4.214 1.755 1.00 94.12 98 GLY A O 1
ATOM 784 N N . ALA A 1 99 ? -10.253 -2.345 0.693 1.00 94.12 99 ALA A N 1
ATOM 785 C CA . ALA A 1 99 ? -9.159 -2.016 1.602 1.00 94.12 99 ALA A CA 1
ATOM 786 C C . ALA A 1 99 ? -9.667 -1.722 3.017 1.00 94.12 99 ALA A C 1
ATOM 788 O O . ALA A 1 99 ? -9.128 -2.260 3.979 1.00 94.12 99 ALA A O 1
ATOM 789 N N . LEU A 1 100 ? -10.741 -0.939 3.150 1.00 91.62 100 LEU A N 1
ATOM 790 C CA . LEU A 1 100 ? -11.353 -0.614 4.446 1.00 91.62 100 LEU A CA 1
ATOM 791 C C . LEU A 1 100 ? -11.941 -1.834 5.170 1.00 91.62 100 LEU A C 1
ATOM 793 O O . LEU A 1 100 ? -12.098 -1.801 6.388 1.00 91.62 100 LEU A O 1
ATOM 797 N N . GLN A 1 101 ? -12.268 -2.897 4.434 1.00 93.00 101 GLN A N 1
ATOM 798 C CA . GLN A 1 101 ? -12.739 -4.172 4.985 1.00 93.00 101 GLN A CA 1
ATOM 799 C C . GLN A 1 101 ? -11.600 -5.149 5.307 1.00 93.00 101 GLN A C 1
ATOM 801 O O . GLN A 1 101 ? -11.858 -6.224 5.844 1.00 93.00 101 GLN A O 1
ATOM 806 N N . HIS A 1 102 ? -10.352 -4.810 4.975 1.00 94.00 102 HIS A N 1
ATOM 807 C CA . HIS A 1 102 ? -9.212 -5.674 5.242 1.00 94.00 102 HIS A CA 1
ATOM 808 C C . HIS A 1 102 ? -8.993 -5.830 6.750 1.00 94.00 102 HIS A C 1
ATOM 810 O O . HIS A 1 102 ? -9.066 -4.848 7.493 1.00 94.00 102 HIS A O 1
ATOM 816 N N . GLN A 1 103 ? -8.656 -7.047 7.186 1.00 91.75 103 GLN A N 1
ATOM 817 C CA . GLN A 1 103 ? -8.534 -7.414 8.597 1.00 91.75 103 GLN A CA 1
ATOM 818 C C . GLN A 1 103 ? -7.655 -6.437 9.383 1.00 91.75 103 GLN A C 1
ATOM 820 O O . GLN A 1 103 ? -8.094 -5.965 10.424 1.00 91.75 103 GLN A O 1
ATOM 825 N N . TRP A 1 104 ? -6.491 -6.059 8.842 1.00 91.06 104 TRP A N 1
ATOM 826 C CA . TRP A 1 104 ? -5.608 -5.052 9.446 1.00 91.06 104 TRP A CA 1
ATOM 827 C C . TRP A 1 104 ? -6.284 -3.707 9.777 1.00 91.06 104 TRP A C 1
ATOM 829 O O . TRP A 1 104 ? -6.011 -3.131 10.823 1.00 91.06 104 TRP A O 1
ATOM 839 N N . ILE A 1 105 ? -7.170 -3.200 8.911 1.00 89.50 105 ILE A N 1
ATOM 840 C CA . ILE A 1 105 ? -7.891 -1.940 9.166 1.00 89.50 105 ILE A CA 1
ATOM 841 C C . ILE A 1 105 ? -9.069 -2.187 10.109 1.00 89.50 105 ILE A C 1
ATOM 843 O O . ILE A 1 105 ? -9.324 -1.401 11.021 1.00 89.50 105 ILE A O 1
ATOM 847 N N . SER A 1 106 ? -9.814 -3.272 9.889 1.00 89.94 106 SER A N 1
ATOM 848 C CA . SER A 1 106 ? -11.045 -3.532 10.632 1.00 89.94 106 SER A CA 1
ATOM 849 C C . SER A 1 106 ? -10.815 -4.015 12.066 1.00 89.94 106 SER A C 1
ATOM 851 O O . SER A 1 106 ? -11.683 -3.788 12.905 1.00 89.94 106 SER A O 1
ATOM 853 N N . SER A 1 107 ? -9.680 -4.664 12.362 1.00 84.69 107 SER A N 1
ATOM 854 C CA . SER A 1 107 ? -9.426 -5.296 13.664 1.00 84.69 107 SER A CA 1
ATOM 855 C C . SER A 1 107 ? -9.370 -4.290 14.807 1.00 84.69 107 SER A C 1
ATOM 857 O O . SER A 1 107 ? -9.935 -4.542 15.862 1.00 84.69 107 SER A O 1
ATOM 859 N N . GLU A 1 108 ? -8.741 -3.135 14.592 1.00 79.00 108 GLU A N 1
ATOM 860 C CA . GLU A 1 108 ? -8.601 -2.096 15.623 1.00 79.00 108 GLU A CA 1
ATOM 861 C C . GLU A 1 108 ? -9.727 -1.055 15.575 1.00 79.00 108 GLU A C 1
ATOM 863 O O . GLU A 1 108 ? -9.906 -0.273 16.509 1.00 79.00 108 GLU A O 1
ATOM 868 N N . LEU A 1 109 ? -10.514 -1.029 14.495 1.00 83.06 109 LEU A N 1
ATOM 869 C CA . LEU A 1 109 ? -11.523 0.004 14.276 1.00 83.06 109 LEU A CA 1
ATOM 870 C C . LEU A 1 109 ? -12.637 -0.031 15.329 1.00 83.06 109 LEU A C 1
ATOM 872 O O . LEU A 1 109 ? -13.120 1.023 15.745 1.00 83.06 109 LEU A O 1
ATOM 876 N N . GLU A 1 110 ? -13.068 -1.220 15.746 1.00 80.06 110 GLU A N 1
ATOM 877 C CA . GLU A 1 110 ? -14.150 -1.358 16.726 1.00 80.06 110 GLU A CA 1
ATOM 878 C C . GLU A 1 110 ? -13.692 -0.940 18.131 1.00 80.06 110 GLU A C 1
ATOM 880 O O . GLU A 1 110 ? -14.378 -0.164 18.804 1.00 80.06 110 GLU A O 1
A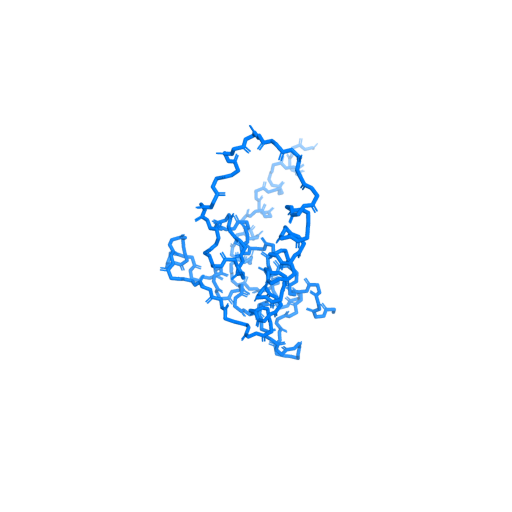TOM 885 N N . ASP A 1 111 ? -12.478 -1.335 18.514 1.00 83.12 111 ASP A N 1
ATOM 886 C CA . ASP A 1 111 ? -11.849 -0.919 19.769 1.00 83.12 111 ASP A CA 1
ATOM 887 C C . ASP A 1 111 ? -11.642 0.600 19.802 1.00 83.12 111 ASP A C 1
ATOM 889 O O . ASP A 1 111 ? -11.996 1.272 20.778 1.00 83.12 111 ASP A O 1
ATOM 893 N N . LEU A 1 112 ? -11.146 1.177 18.703 1.00 83.00 112 LEU A N 1
ATOM 894 C CA . LEU A 1 112 ? -10.907 2.612 18.591 1.00 83.00 112 LEU A CA 1
ATOM 895 C C . LEU A 1 112 ? -12.212 3.418 18.647 1.00 83.00 112 LEU A C 1
ATOM 897 O O . LEU A 1 112 ? -12.264 4.456 19.312 1.00 83.00 112 LEU A O 1
ATOM 901 N N . LYS A 1 113 ? -13.290 2.936 18.013 1.00 85.25 113 LYS A N 1
ATOM 902 C CA . LYS A 1 113 ? -14.634 3.534 18.128 1.00 85.25 113 LYS A CA 1
ATOM 903 C C . LYS A 1 113 ? -15.140 3.502 19.567 1.00 85.25 113 LYS A C 1
ATOM 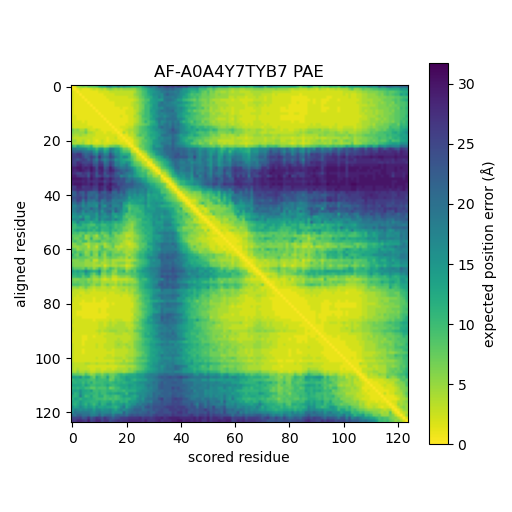905 O O . LYS A 1 113 ? -15.724 4.490 20.022 1.00 85.25 113 LYS A O 1
ATOM 910 N N . GLY A 1 114 ? -14.911 2.396 20.275 1.00 84.44 114 GLY A N 1
ATOM 911 C CA . GLY A 1 114 ? -15.236 2.261 21.693 1.00 84.44 114 GLY A CA 1
ATOM 912 C C . GLY A 1 114 ? -14.512 3.306 22.539 1.00 84.44 114 GLY A C 1
ATOM 913 O O . GLY A 1 114 ? -15.153 4.083 23.254 1.00 84.44 114 GLY A O 1
ATOM 914 N N . VAL A 1 115 ? -13.187 3.396 22.385 1.00 86.06 115 VAL A N 1
ATOM 915 C CA . VAL A 1 115 ? -12.345 4.373 23.094 1.00 86.06 115 VAL A CA 1
ATOM 916 C C . VAL A 1 115 ? -12.754 5.809 22.765 1.00 86.06 115 VAL A C 1
ATOM 918 O O . VAL A 1 115 ? -12.875 6.636 23.670 1.00 86.06 115 VAL A O 1
ATOM 921 N N . TYR A 1 116 ? -12.999 6.119 21.491 1.00 86.50 116 TYR A N 1
ATOM 922 C CA . TYR A 1 116 ? -13.412 7.452 21.055 1.00 86.50 116 TYR A CA 1
ATOM 923 C C . TYR A 1 116 ? -14.753 7.858 21.674 1.00 86.50 116 TYR A C 1
ATOM 925 O O . TYR A 1 116 ? -14.858 8.935 22.260 1.00 86.50 116 TYR A O 1
ATOM 933 N N . ARG A 1 117 ? -15.766 6.981 21.620 1.00 88.00 117 ARG A N 1
ATOM 934 C CA . ARG A 1 117 ? -17.075 7.236 22.240 1.00 88.00 117 ARG A CA 1
ATOM 935 C C . ARG A 1 117 ? -16.931 7.482 23.741 1.00 88.00 117 ARG A C 1
ATOM 937 O O . ARG A 1 117 ? -17.482 8.451 24.255 1.00 88.00 117 ARG A O 1
ATOM 944 N N . GLN A 1 118 ? -16.144 6.660 24.429 1.00 85.69 118 GLN A N 1
ATOM 945 C CA . GLN A 1 118 ? -15.932 6.801 25.866 1.00 85.69 118 GLN A CA 1
ATOM 946 C C . GLN A 1 118 ? -15.210 8.103 26.239 1.00 85.69 118 GLN A C 1
ATOM 948 O O . GLN A 1 118 ? -15.533 8.704 27.259 1.00 85.69 118 GLN A O 1
ATOM 953 N N . ARG A 1 119 ? -14.227 8.536 25.442 1.00 86.38 119 ARG A N 1
ATOM 954 C CA . ARG A 1 119 ? -13.374 9.687 25.778 1.00 86.38 119 ARG A CA 1
ATOM 955 C C . ARG A 1 119 ? -13.886 11.028 25.278 1.00 86.38 119 ARG A C 1
ATOM 957 O O . ARG A 1 119 ? -13.553 12.032 25.894 1.00 86.38 119 ARG A O 1
ATOM 964 N N . ILE A 1 120 ? -14.625 11.058 24.172 1.00 85.69 120 ILE A N 1
ATOM 965 C CA . ILE A 1 120 ? -15.028 12.301 23.495 1.00 85.69 120 ILE A CA 1
ATOM 966 C C . ILE A 1 120 ? -16.534 12.548 23.604 1.00 85.69 120 ILE A C 1
ATOM 968 O O . ILE A 1 120 ? -16.943 13.692 23.756 1.00 85.69 120 ILE A O 1
ATOM 972 N N . LEU A 1 121 ? -17.365 11.501 23.536 1.00 77.50 121 LEU A N 1
ATOM 973 C CA . LEU A 1 121 ? -18.825 11.664 23.580 1.00 77.50 121 LEU A CA 1
ATOM 974 C C . LEU A 1 121 ? -19.383 11.633 25.006 1.00 77.50 121 LEU A C 1
ATOM 976 O O . LEU A 1 121 ? -20.379 12.294 25.266 1.00 77.50 121 LEU A O 1
ATOM 980 N N . ASN A 1 122 ? -18.744 10.905 25.926 1.00 72.06 122 ASN A N 1
ATOM 981 C CA . ASN A 1 122 ? -19.182 10.822 27.328 1.00 72.06 122 ASN A CA 1
ATOM 982 C C . ASN A 1 122 ? -18.487 11.840 28.255 1.00 72.06 122 ASN A C 1
ATOM 984 O O . ASN A 1 122 ? -18.692 11.801 29.466 1.00 72.06 122 ASN A O 1
ATOM 988 N N . SER A 1 123 ? -17.615 12.694 27.715 1.00 60.81 123 SER A N 1
ATOM 989 C CA . SER A 1 123 ? -16.910 13.755 28.451 1.00 60.81 123 SER A CA 1
ATOM 990 C C . SER A 1 123 ? -17.533 15.146 28.256 1.00 60.81 123 SER A C 1
ATOM 992 O O . SER A 1 123 ? -16.990 16.120 28.779 1.00 60.81 123 SER A O 1
ATOM 994 N N . ALA A 1 124 ? -18.661 15.225 27.539 1.00 54.72 124 ALA A N 1
ATOM 995 C CA . ALA A 1 124 ? -19.508 16.405 27.353 1.00 54.72 124 ALA A CA 1
ATOM 996 C C . ALA A 1 124 ? -20.846 16.221 28.083 1.00 54.72 124 ALA A C 1
ATOM 998 O O . ALA A 1 124 ? -21.362 17.233 28.606 1.00 54.72 124 ALA A O 1
#

Solvent-accessible surface area (backbone atoms only — not comparable to full-atom values): 7412 Å² total; per-residue (Å²): 115,60,68,58,32,32,53,50,22,49,52,51,45,26,74,72,63,75,47,59,66,62,63,87,78,78,83,81,74,74,95,73,72,94,74,82,95,55,84,70,54,57,58,54,50,49,51,53,50,51,53,51,53,50,53,38,50,51,35,63,70,69,50,68,70,80,64,90,53,85,61,43,80,83,35,55,57,55,44,54,51,37,55,37,20,50,38,81,54,62,86,77,24,42,47,69,72,56,51,58,65,31,63,64,57,44,68,54,47,61,59,49,50,52,53,46,45,60,63,62,64,69,71,112

Secondary structure (DSSP, 8-state):
-HHHHHHHHHHHHHHHHSS-TT--S-TT----------HHHHHHHHHHHHHHHHHHHHHHHHT-----STTTTT-HHHHHHHHHHT-SSTTTSPPHHHHHTSHHHHHHHHHHHHHHIIIIIS--

Nearest PDB structures (foldseek):
  2y4p-assembly1_C  TM=9.043E-01  e=4.278E-04  Homo sapiens
  2wtc-assembly1_A  TM=7.095E-01  e=2.037E-04  Homo sapiens
  2vz6-assembly2_B  TM=8.702E-01  e=1.589E-03  Homo sapiens
  6kyr-assembly2_B  TM=8.536E-01  e=3.533E-03  Homo sapiens
  5u6y-assembly1_A  TM=8.702E-01  e=4.975E-03  Rattus norvegicus

Mean predicted aligned error: 10.93 Å

Organism: Coprinellus micaceus (NCBI:txid71717)

Radius of gyration: 20.37 Å; Cα contacts (8 Å, |Δi|>4): 82; chains: 1; bounding box: 53×35×46 Å

Foldseek 3Di:
DLVVLLVVLQVLVCVAPVDGFLDPDPPDPPPPDPDDDDPVVVVVVVVVVVVVVVSSVVSLQVLDGDQPDPPNVVPVQSVVLSSQSSDNDSVSRQDPVRSCVRCVNPVCVVVVVVVCCVPPVVVD

Sequence (124 aa):
MPADCWSAGVILYIMICGSHPFDNGSLYEPSSYWGGSTSEEEESQFCSQLETQSRLKARIVDGRLDFGYYPWHDLLEVRSLVEALLVRDPIRRLTVEGALQHQWISSELEDLKGVYRQRILNSA